Protein AF-A0ABD5ZPJ4-F1 (afdb_monomer_lite)

Sequence (181 aa):
MRQVSGCDFCGDTPSGTFDVLPPEHDPEGKGKRMVLCDHCRDALASVLDPLLDATSEDVEPSVADVMDDAEPGSSAESDATASAEEAEEAEKADGEDGPADERAAEARMASTGAGSSSRVPKGYRKTLRFLENRDMPVQRADAVEMVSGAYGLEPEAVEAAIDHAASHGRLKLLQDEIHRA

pLDDT: mean 70.5, std 21.69, range [33.81, 94.56]

Radius of gyration: 27.48 Å; chains: 1; bounding box: 73×76×50 Å

Secondary structure (DSSP, 8-state):
-----S-TTT-S---EEEESS-TTT-TTS---EEEE-HHHHHHHHHHHHHHHHHHH--S-----------PPPP-----------------------PPP-----------------SPPPTTHHHHHHHHHTS-S-EEHHHHHHHHHHHHT--HHHHHHHHHHHHHTTSEEEETTEEEE-

Foldseek 3Di:
DDDLQAFPPPRHHFPAKDFLDDCVRVVPPPTDIGTHHPVVVVVSCVVVVVVVVVVVPPPDDPPDDDDDDDDDDDDDDDDDDDDDDDDDDDDDDDDDDDDDPDDDDDDDDDDDDDDPDPDQFPCLVVLLVVVVPDDDWDFLVVSLVVSCVVPVDDSVSSNSSLVVCVVVVQWPADPRTTHGD

Organism: NCBI:txid3034023

Structure (mmCIF, N/CA/C/O backbone):
data_AF-A0ABD5ZPJ4-F1
#
_entry.id   AF-A0ABD5ZPJ4-F1
#
loop_
_atom_site.group_PDB
_atom_site.id
_atom_site.type_symbol
_atom_site.label_atom_id
_atom_site.label_alt_id
_atom_site.label_comp_id
_atom_site.label_asym_id
_atom_site.label_entity_id
_atom_site.label_seq_id
_atom_site.pdbx_PDB_ins_code
_atom_site.Cartn_x
_atom_site.Cartn_y
_atom_site.Cartn_z
_atom_site.occupancy
_atom_site.B_iso_or_equiv
_atom_site.auth_seq_id
_atom_site.auth_comp_id
_atom_site.auth_asym_id
_atom_site.auth_atom_id
_atom_site.pdbx_PDB_model_num
ATOM 1 N N . MET A 1 1 ? -5.078 -26.936 9.115 1.00 47.19 1 MET A N 1
ATOM 2 C CA . MET A 1 1 ? -5.364 -26.781 7.673 1.00 47.19 1 MET A CA 1
ATOM 3 C C . MET A 1 1 ? -6.044 -25.431 7.500 1.00 47.19 1 MET A C 1
ATOM 5 O O . MET A 1 1 ? -7.154 -25.277 7.991 1.00 47.19 1 MET A O 1
ATOM 9 N N . ARG A 1 2 ? -5.352 -24.419 6.959 1.00 52.22 2 ARG A N 1
ATOM 10 C CA . ARG A 1 2 ? -5.972 -23.109 6.692 1.00 52.22 2 ARG A CA 1
ATOM 11 C C . ARG A 1 2 ? -6.873 -23.268 5.468 1.00 52.22 2 ARG A C 1
ATOM 13 O O . ARG A 1 2 ? -6.404 -23.733 4.437 1.00 52.22 2 ARG A O 1
ATOM 20 N N . GLN A 1 3 ? -8.157 -22.962 5.615 1.00 52.81 3 GLN A N 1
ATOM 21 C CA . GLN A 1 3 ? -9.095 -22.923 4.497 1.00 52.81 3 GLN A CA 1
ATOM 22 C C . GLN A 1 3 ? -8.737 -21.688 3.670 1.00 52.81 3 GLN A C 1
ATOM 24 O O . GLN A 1 3 ? -8.913 -20.564 4.129 1.00 52.81 3 GLN A O 1
ATOM 29 N N . VAL A 1 4 ? -8.123 -21.907 2.510 1.00 61.12 4 VAL A N 1
ATOM 30 C CA . VAL A 1 4 ? -7.729 -20.843 1.582 1.00 61.12 4 VAL A CA 1
ATOM 31 C C . VAL A 1 4 ? -8.998 -20.352 0.895 1.00 61.12 4 VAL A C 1
ATOM 33 O O . VAL A 1 4 ? -9.566 -21.055 0.064 1.00 61.12 4 VAL A O 1
ATOM 36 N N . SER A 1 5 ? -9.503 -19.197 1.324 1.00 69.88 5 SER A N 1
ATOM 37 C CA . SER A 1 5 ? -10.780 -18.642 0.861 1.00 69.88 5 SER A CA 1
ATOM 38 C C . SER A 1 5 ? -10.641 -17.658 -0.307 1.00 69.88 5 SER A C 1
ATOM 40 O O . SER A 1 5 ? -11.653 -17.157 -0.781 1.00 69.88 5 SER A O 1
ATOM 42 N N . GLY A 1 6 ? -9.420 -17.377 -0.773 1.00 85.31 6 GLY A N 1
ATOM 43 C CA . GLY A 1 6 ? -9.152 -16.411 -1.840 1.00 85.31 6 GLY A CA 1
ATOM 44 C C . GLY A 1 6 ? -7.677 -16.369 -2.241 1.00 85.31 6 GLY A C 1
ATOM 45 O O . GLY A 1 6 ? -6.846 -17.038 -1.627 1.00 85.31 6 GLY A O 1
ATOM 46 N N . CYS A 1 7 ? -7.368 -15.587 -3.273 1.00 91.06 7 CYS A N 1
ATOM 47 C CA . CYS A 1 7 ? -6.006 -15.272 -3.701 1.00 91.06 7 CYS A CA 1
ATOM 48 C C . CYS A 1 7 ? -5.192 -14.666 -2.540 1.00 91.06 7 CYS A C 1
ATOM 50 O O . CYS A 1 7 ? -5.644 -13.715 -1.904 1.00 91.06 7 CYS A O 1
ATOM 52 N N . ASP A 1 8 ? -3.978 -15.163 -2.296 1.00 87.44 8 ASP A N 1
ATOM 53 C CA . ASP A 1 8 ? -3.090 -14.714 -1.211 1.00 87.44 8 ASP A CA 1
ATOM 54 C C . ASP A 1 8 ? -2.659 -13.237 -1.340 1.00 87.44 8 ASP A C 1
ATOM 56 O O . ASP A 1 8 ? -2.267 -12.619 -0.351 1.00 87.44 8 ASP A O 1
ATOM 60 N N . PHE A 1 9 ? -2.730 -12.654 -2.543 1.00 86.62 9 PHE A N 1
ATOM 61 C CA . PHE A 1 9 ? -2.321 -11.267 -2.803 1.00 86.62 9 PHE A CA 1
ATOM 62 C C . PHE A 1 9 ? -3.479 -10.269 -2.754 1.00 86.62 9 PHE A C 1
ATOM 64 O O . PHE A 1 9 ? -3.394 -9.255 -2.060 1.00 86.62 9 PHE A O 1
ATOM 71 N N . CYS A 1 10 ? -4.540 -10.526 -3.519 1.00 90.25 10 CYS A N 1
ATOM 72 C CA . CYS A 1 10 ? -5.649 -9.585 -3.688 1.00 90.25 10 CYS A CA 1
ATOM 73 C C . CYS A 1 10 ? -6.957 -10.036 -3.026 1.00 90.25 10 CYS A C 1
ATOM 75 O O . CYS A 1 10 ? -7.868 -9.228 -2.889 1.00 90.25 10 CYS A O 1
ATOM 77 N N . GLY A 1 11 ? -7.064 -11.299 -2.602 1.00 85.94 11 GLY A N 1
ATOM 78 C CA . GLY A 1 11 ? -8.291 -11.861 -2.034 1.00 85.94 11 GLY A CA 1
ATOM 79 C C . GLY A 1 11 ? -9.362 -12.258 -3.056 1.00 85.94 11 GLY A C 1
ATOM 80 O O . GLY A 1 11 ? -10.390 -12.793 -2.648 1.00 85.94 11 GLY A O 1
ATOM 81 N N . ASP A 1 12 ? -9.133 -12.050 -4.358 1.00 87.44 12 ASP A N 1
ATOM 82 C CA . ASP A 1 12 ? -10.070 -12.441 -5.421 1.00 87.44 12 ASP A CA 1
ATOM 83 C C . ASP A 1 12 ? -10.183 -13.964 -5.593 1.00 87.44 12 ASP A C 1
ATOM 85 O O . ASP A 1 12 ? -9.468 -14.751 -4.965 1.00 87.44 12 ASP A O 1
ATOM 89 N N . THR A 1 13 ? -11.083 -14.387 -6.486 1.00 87.94 13 THR A N 1
ATOM 90 C CA . THR A 1 13 ? -11.262 -15.802 -6.833 1.00 87.94 13 THR A CA 1
ATOM 91 C C . THR A 1 13 ? -9.947 -16.382 -7.366 1.00 87.94 13 THR A C 1
ATOM 93 O O . THR A 1 13 ? -9.414 -15.868 -8.352 1.00 87.94 13 THR A O 1
ATOM 96 N N . PRO A 1 14 ? -9.401 -17.434 -6.737 1.00 88.50 14 PRO A N 1
ATOM 97 C CA . PRO A 1 14 ? -8.134 -18.004 -7.161 1.00 88.50 14 PRO A CA 1
ATOM 98 C C . PRO A 1 14 ? -8.309 -18.878 -8.403 1.00 88.50 14 PRO A C 1
ATOM 100 O O . PRO A 1 14 ? -9.309 -19.587 -8.532 1.00 88.50 14 PRO A O 1
ATOM 103 N N . SER A 1 15 ? -7.315 -18.863 -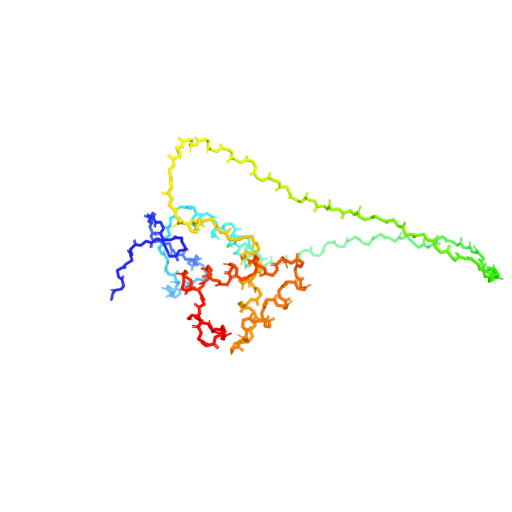9.291 1.00 86.81 15 SER A N 1
ATOM 104 C CA . SER A 1 15 ? -7.257 -19.768 -10.443 1.00 86.81 15 SER A CA 1
ATOM 105 C C . SER A 1 15 ? -6.522 -21.069 -10.109 1.00 86.81 15 SER A C 1
ATOM 107 O O . SER A 1 15 ? -6.828 -22.111 -10.687 1.00 86.81 15 SER A O 1
ATOM 109 N N . GLY A 1 16 ? -5.619 -21.060 -9.121 1.00 84.94 16 GLY A N 1
ATOM 110 C CA . GLY A 1 16 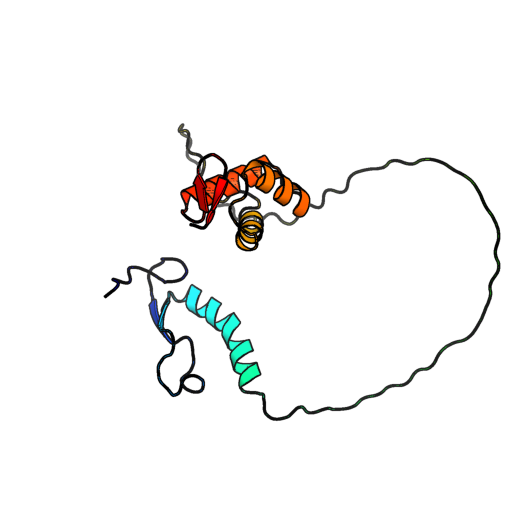? -4.962 -22.278 -8.651 1.00 84.94 16 GLY A CA 1
ATOM 111 C C . GLY A 1 16 ? -3.834 -22.049 -7.649 1.00 84.94 16 GLY A C 1
ATOM 112 O O . GLY A 1 16 ? -3.610 -20.942 -7.158 1.00 84.94 16 GLY A O 1
ATOM 113 N N . THR A 1 17 ? -3.131 -23.135 -7.331 1.00 87.62 17 THR A N 1
ATOM 114 C CA . THR A 1 17 ? -1.883 -23.119 -6.558 1.00 87.62 17 THR A CA 1
ATOM 115 C C . THR A 1 17 ? -0.683 -23.003 -7.487 1.00 87.62 17 THR A C 1
ATOM 117 O O . THR A 1 17 ? -0.592 -23.754 -8.456 1.00 87.62 17 THR A O 1
ATOM 120 N N . PHE A 1 18 ? 0.254 -22.130 -7.138 1.00 84.44 18 PHE A N 1
ATOM 121 C CA . PHE A 1 18 ? 1.474 -21.866 -7.889 1.00 84.44 18 PHE A CA 1
ATOM 122 C C . PHE A 1 18 ? 2.707 -22.081 -7.008 1.00 84.44 18 PHE A C 1
ATOM 124 O O . PHE A 1 18 ? 2.741 -21.639 -5.854 1.00 84.44 18 PHE A O 1
ATOM 131 N N . ASP A 1 19 ? 3.709 -22.763 -7.563 1.00 85.44 19 ASP A N 1
ATOM 132 C CA . ASP A 1 19 ? 5.044 -22.887 -6.981 1.00 85.44 19 ASP A CA 1
ATOM 133 C C . ASP A 1 19 ? 5.881 -21.677 -7.415 1.00 85.44 19 ASP A C 1
ATOM 135 O O . ASP A 1 19 ? 5.989 -21.370 -8.599 1.00 85.44 19 ASP A O 1
ATOM 139 N N . VAL A 1 20 ? 6.420 -20.951 -6.437 1.00 81.12 20 VAL A N 1
ATOM 140 C CA . VAL A 1 20 ? 7.085 -19.655 -6.662 1.00 81.12 20 VAL A CA 1
ATOM 141 C C . VAL A 1 20 ? 8.526 -19.824 -7.136 1.00 81.12 20 VAL A C 1
ATOM 143 O O . VAL A 1 20 ? 9.047 -18.956 -7.828 1.00 81.12 20 VAL A O 1
ATOM 146 N N . LEU A 1 21 ? 9.168 -20.930 -6.758 1.00 77.38 21 LEU A N 1
ATOM 147 C CA . LEU A 1 21 ? 10.496 -21.289 -7.238 1.00 77.38 21 LEU A CA 1
ATOM 148 C C . LEU A 1 21 ? 10.379 -22.443 -8.241 1.00 77.38 21 LEU A C 1
ATOM 150 O O . LEU A 1 21 ? 9.745 -23.452 -7.915 1.00 77.38 21 LEU A O 1
ATOM 154 N N . PRO A 1 22 ? 11.017 -22.333 -9.419 1.00 72.00 22 PRO A N 1
ATOM 155 C CA . PRO A 1 22 ? 11.210 -23.465 -10.312 1.00 72.00 22 PRO A CA 1
ATOM 156 C C . PRO A 1 22 ? 11.991 -24.597 -9.619 1.00 72.00 22 PRO A C 1
ATOM 158 O O . PRO A 1 22 ? 12.821 -24.327 -8.746 1.00 72.00 22 PRO A O 1
ATOM 161 N N . PRO A 1 23 ? 11.797 -25.863 -10.032 1.00 67.94 23 PRO A N 1
ATOM 162 C CA . PRO A 1 23 ? 12.475 -27.018 -9.431 1.00 67.94 23 PRO A CA 1
ATOM 163 C C . PRO A 1 23 ? 14.005 -26.964 -9.564 1.00 67.94 23 PRO A C 1
ATOM 165 O O . PRO A 1 23 ? 14.712 -27.585 -8.776 1.00 67.94 23 PRO A O 1
ATOM 168 N N . GLU A 1 24 ? 14.515 -26.205 -10.534 1.00 68.38 24 GLU A N 1
ATOM 169 C CA . GLU A 1 24 ? 15.946 -25.969 -10.755 1.00 68.38 24 GLU A CA 1
ATOM 170 C C . GLU A 1 24 ? 16.588 -25.196 -9.592 1.00 68.38 24 GLU A C 1
ATOM 172 O O . GLU A 1 24 ? 17.743 -25.440 -9.248 1.00 68.38 24 GLU A O 1
ATOM 177 N N . HIS A 1 25 ? 15.812 -24.335 -8.924 1.00 70.19 25 HIS A N 1
ATOM 178 C CA . HIS A 1 25 ? 16.258 -23.530 -7.785 1.00 70.19 25 HIS A CA 1
ATOM 179 C C . HIS A 1 25 ? 15.782 -24.079 -6.426 1.00 70.19 25 HIS A C 1
ATOM 181 O O . HIS A 1 25 ? 16.222 -23.593 -5.386 1.00 70.19 25 HIS A O 1
ATOM 187 N N . ASP A 1 26 ? 14.914 -25.099 -6.411 1.00 70.94 26 ASP A N 1
ATOM 188 C CA . ASP A 1 26 ? 14.423 -25.764 -5.195 1.00 70.94 26 ASP A CA 1
ATOM 189 C C . ASP A 1 26 ? 14.445 -27.304 -5.337 1.00 70.94 26 ASP A C 1
ATOM 191 O O . ASP A 1 26 ? 13.401 -27.954 -5.444 1.00 70.94 26 ASP A O 1
ATOM 195 N N . PRO A 1 27 ? 15.635 -27.936 -5.304 1.00 64.75 27 PRO A N 1
ATOM 196 C CA . PRO A 1 27 ? 15.762 -29.388 -5.458 1.00 64.75 27 PRO A CA 1
ATOM 197 C C . PRO A 1 27 ? 15.181 -30.175 -4.270 1.00 64.75 27 PRO A C 1
ATOM 199 O O . PRO A 1 27 ? 14.907 -31.369 -4.385 1.00 64.75 27 PRO A O 1
ATOM 202 N N . GLU A 1 28 ? 14.992 -29.526 -3.116 1.00 71.25 28 GLU A N 1
ATOM 203 C CA . GLU A 1 28 ? 14.433 -30.139 -1.906 1.00 71.25 28 GLU A CA 1
ATOM 204 C C . GLU A 1 28 ? 12.892 -30.102 -1.846 1.00 71.25 28 GLU A C 1
ATOM 206 O O . GLU A 1 28 ? 12.311 -30.673 -0.918 1.00 71.25 28 GLU A O 1
ATOM 211 N N . GLY A 1 29 ? 12.213 -29.444 -2.797 1.00 64.81 29 GLY A N 1
ATOM 212 C CA . GLY A 1 29 ? 10.748 -29.359 -2.842 1.00 64.81 29 GLY A CA 1
ATOM 213 C C . GLY A 1 29 ? 10.120 -28.604 -1.660 1.00 64.81 29 GLY A C 1
ATOM 214 O O . GLY A 1 29 ? 8.959 -28.852 -1.317 1.00 64.81 29 GLY A O 1
ATOM 215 N N . LYS A 1 30 ? 10.886 -27.724 -1.001 1.00 68.00 30 LYS A N 1
ATOM 216 C CA . LYS A 1 30 ? 10.440 -26.871 0.115 1.00 68.00 30 LYS A CA 1
ATOM 217 C C . LYS A 1 30 ? 9.884 -25.528 -0.365 1.00 68.00 30 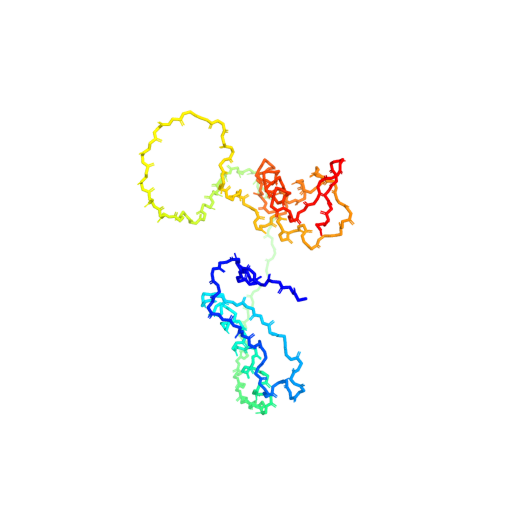LYS A C 1
ATOM 219 O O . LYS A 1 30 ? 9.502 -24.703 0.469 1.00 68.00 30 LYS A O 1
ATOM 224 N N . GLY A 1 31 ? 9.821 -25.321 -1.680 1.00 68.75 31 GLY A N 1
ATOM 225 C CA . GLY A 1 31 ? 9.297 -24.135 -2.333 1.00 68.75 31 GLY A CA 1
ATOM 226 C C . GLY A 1 31 ? 7.962 -23.685 -1.746 1.00 68.75 31 GLY A C 1
ATOM 227 O O . GLY A 1 31 ? 7.063 -24.477 -1.439 1.00 68.75 31 GLY A O 1
ATOM 228 N N . LYS A 1 32 ? 7.833 -22.371 -1.551 1.00 79.75 32 LYS A N 1
ATOM 229 C CA . LYS A 1 32 ? 6.615 -21.782 -1.000 1.00 79.75 32 LYS A CA 1
ATOM 230 C C . LYS A 1 32 ? 5.506 -21.845 -2.053 1.00 79.75 32 LYS A C 1
ATOM 232 O O . LYS A 1 32 ? 5.573 -21.144 -3.058 1.00 79.75 32 LYS A O 1
ATOM 237 N N . ARG A 1 33 ? 4.470 -22.644 -1.788 1.00 85.62 33 ARG A N 1
ATOM 238 C CA . ARG A 1 33 ? 3.222 -22.662 -2.570 1.00 85.62 33 ARG A CA 1
ATOM 239 C C . ARG A 1 33 ? 2.320 -21.508 -2.172 1.00 85.62 33 ARG A C 1
ATOM 241 O O . ARG A 1 33 ? 2.094 -21.294 -0.980 1.00 85.62 33 ARG A O 1
ATOM 248 N N . MET A 1 34 ? 1.781 -20.810 -3.164 1.00 86.69 34 MET A N 1
ATOM 249 C CA . MET A 1 34 ? 0.803 -19.736 -2.972 1.00 86.69 34 MET A CA 1
ATOM 250 C C . MET A 1 34 ? -0.453 -19.999 -3.804 1.00 86.69 34 MET A C 1
ATOM 252 O O . MET A 1 34 ? -0.378 -20.626 -4.859 1.00 86.69 34 MET A O 1
ATOM 256 N N . VAL A 1 35 ? -1.611 -19.537 -3.337 1.00 91.31 35 VAL A N 1
ATOM 257 C CA . VAL A 1 35 ? -2.872 -19.589 -4.087 1.00 91.31 35 VAL A CA 1
ATOM 258 C C . VAL A 1 35 ? -3.084 -18.233 -4.749 1.00 91.31 35 VAL A C 1
ATOM 260 O O . VAL A 1 35 ? -3.252 -17.234 -4.055 1.00 91.31 35 VAL A O 1
ATOM 263 N N . LEU A 1 36 ? -3.069 -18.170 -6.082 1.00 91.19 36 LEU A N 1
ATOM 264 C CA . LEU A 1 36 ? -3.140 -16.906 -6.827 1.00 91.19 36 LEU A CA 1
ATOM 265 C C . LEU A 1 36 ? -4.267 -16.925 -7.867 1.00 91.19 36 LEU A C 1
ATOM 267 O O . LEU A 1 36 ? -4.713 -17.985 -8.308 1.00 91.19 36 LEU A O 1
ATOM 271 N N . CYS A 1 37 ? -4.738 -15.738 -8.243 1.00 93.19 37 CYS A N 1
ATOM 272 C CA . CYS A 1 37 ? -5.494 -15.516 -9.476 1.00 93.19 37 CYS A CA 1
ATOM 273 C C . CYS A 1 37 ? -4.533 -15.211 -10.638 1.00 93.19 37 CYS A C 1
ATOM 275 O O . CYS A 1 37 ? -3.368 -14.877 -10.406 1.00 93.19 37 CYS A O 1
ATOM 277 N N . ASP A 1 38 ? -5.025 -15.272 -11.877 1.00 92.31 38 ASP A N 1
ATOM 278 C CA . ASP A 1 38 ? -4.188 -15.106 -13.076 1.00 92.31 38 ASP A CA 1
ATOM 279 C C . ASP A 1 38 ? -3.482 -13.746 -13.114 1.00 92.31 38 ASP A C 1
ATOM 281 O O . ASP A 1 38 ? -2.276 -13.679 -13.314 1.00 92.31 38 ASP A O 1
ATOM 285 N N . HIS A 1 39 ? -4.185 -12.668 -12.760 1.00 92.62 39 HIS A N 1
ATOM 286 C CA . HIS A 1 39 ? -3.592 -11.331 -12.717 1.00 92.62 39 HIS A CA 1
ATOM 287 C C . HIS A 1 39 ? -2.426 -11.222 -11.716 1.00 92.62 39 HIS A C 1
ATOM 289 O O . HIS A 1 39 ? -1.382 -10.644 -12.017 1.00 92.62 39 HIS A O 1
ATOM 295 N N . CYS A 1 40 ? -2.583 -11.770 -10.506 1.00 93.12 40 CYS A N 1
ATOM 296 C CA . CYS A 1 40 ? -1.512 -11.754 -9.506 1.00 93.12 40 CYS A CA 1
ATOM 297 C C . CYS A 1 40 ? -0.354 -12.675 -9.888 1.00 93.12 40 CYS A C 1
ATOM 299 O O . CYS A 1 40 ? 0.788 -12.380 -9.539 1.00 93.12 40 CYS A O 1
ATOM 301 N N . ARG A 1 41 ? -0.636 -13.763 -10.608 1.00 90.50 41 ARG A N 1
ATOM 302 C CA . ARG A 1 41 ? 0.389 -14.641 -11.166 1.0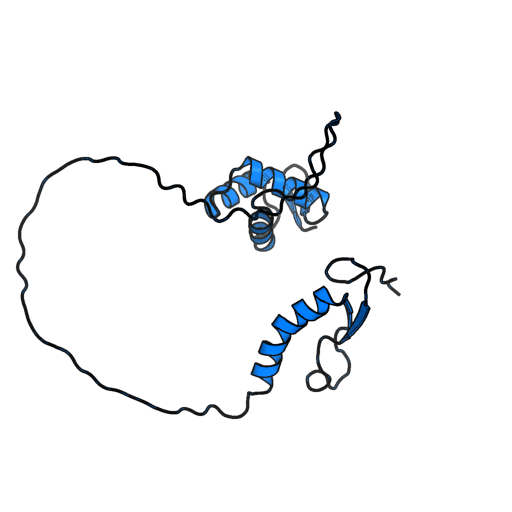0 90.50 41 ARG A CA 1
ATOM 303 C C . ARG A 1 41 ? 1.216 -13.912 -12.225 1.00 90.50 41 ARG A C 1
ATOM 305 O O . ARG A 1 41 ? 2.436 -13.951 -12.129 1.00 90.50 41 ARG A O 1
ATOM 312 N N . ASP A 1 42 ? 0.583 -13.228 -13.174 1.00 92.88 42 ASP A N 1
ATOM 313 C CA . ASP A 1 42 ? 1.285 -12.500 -14.240 1.00 92.88 42 ASP A CA 1
ATOM 314 C C . ASP A 1 42 ? 2.137 -11.357 -13.674 1.00 92.88 42 ASP A C 1
ATOM 316 O O . ASP A 1 42 ? 3.298 -11.183 -14.045 1.00 92.88 42 ASP A O 1
ATOM 320 N N . ALA A 1 43 ? 1.593 -10.618 -12.701 1.00 92.44 43 ALA A N 1
ATOM 321 C CA . ALA A 1 43 ? 2.341 -9.586 -11.992 1.00 92.44 43 ALA A CA 1
ATOM 322 C C . ALA A 1 43 ? 3.567 -10.164 -11.266 1.00 92.44 43 ALA A C 1
ATOM 324 O O . ALA A 1 43 ? 4.656 -9.598 -11.349 1.00 92.44 43 ALA A O 1
ATOM 325 N N . LEU A 1 44 ? 3.408 -11.297 -10.576 1.00 90.94 44 LEU A N 1
ATOM 326 C CA . LEU A 1 44 ? 4.519 -11.967 -9.908 1.00 90.94 44 LEU A CA 1
ATOM 327 C C . LEU A 1 44 ? 5.566 -12.472 -10.916 1.00 90.94 44 LEU A C 1
ATOM 329 O O . LEU A 1 44 ? 6.754 -12.257 -10.691 1.00 90.94 44 LEU A O 1
ATOM 333 N N . ALA A 1 45 ? 5.141 -13.076 -12.030 1.00 89.19 45 ALA A N 1
ATOM 334 C CA . ALA A 1 45 ? 6.027 -13.556 -13.090 1.00 89.19 45 ALA A CA 1
ATOM 335 C C . ALA A 1 45 ? 6.877 -12.416 -13.668 1.00 89.19 45 ALA A C 1
ATOM 337 O O . ALA A 1 45 ? 8.095 -12.518 -13.670 1.00 89.19 45 ALA A O 1
ATOM 338 N N . SER A 1 46 ? 6.271 -11.262 -13.975 1.00 92.94 46 SER A N 1
ATOM 339 C CA . SER A 1 46 ? 7.002 -10.098 -14.507 1.00 92.94 46 SER A CA 1
ATOM 340 C C . SER A 1 46 ? 8.157 -9.595 -13.629 1.00 92.94 46 SER A C 1
ATOM 342 O O . SER A 1 46 ? 9.082 -8.962 -14.132 1.00 92.94 46 SER A O 1
ATOM 344 N N . VAL A 1 47 ? 8.106 -9.860 -12.319 1.00 92.56 47 VAL A N 1
ATOM 345 C CA . VAL A 1 47 ? 9.169 -9.495 -11.372 1.00 92.56 47 VAL A CA 1
ATOM 346 C C . VAL A 1 47 ? 10.149 -10.648 -11.169 1.00 92.56 47 VAL A C 1
ATOM 348 O O . VAL A 1 47 ? 11.338 -10.402 -10.993 1.00 92.56 47 VAL A O 1
ATOM 351 N N . LEU A 1 48 ? 9.669 -11.894 -11.167 1.00 87.69 48 LEU A N 1
ATOM 352 C CA . LEU A 1 48 ? 10.506 -13.069 -10.933 1.00 87.69 48 LEU A CA 1
ATOM 353 C C . LEU A 1 48 ? 11.306 -13.486 -12.166 1.00 87.69 48 LEU A C 1
ATOM 355 O O . LEU A 1 48 ? 12.474 -13.814 -12.004 1.00 87.69 48 LEU A O 1
ATOM 359 N N . ASP A 1 49 ? 10.728 -13.427 -13.366 1.00 87.75 49 ASP A N 1
ATOM 360 C CA . ASP A 1 49 ? 11.393 -13.793 -14.621 1.00 87.75 49 ASP A CA 1
ATOM 361 C C . ASP A 1 49 ? 12.771 -13.120 -14.777 1.00 87.75 49 ASP A C 1
ATOM 363 O O . ASP A 1 49 ? 13.750 -13.849 -14.910 1.00 87.75 49 ASP A O 1
ATOM 367 N N . PRO A 1 50 ? 12.931 -11.782 -14.650 1.00 88.19 50 PRO A N 1
ATOM 368 C CA . PRO A 1 50 ? 14.249 -11.155 -14.795 1.00 88.19 50 PRO A CA 1
ATOM 369 C C . PRO A 1 50 ? 15.241 -11.536 -13.685 1.00 88.19 50 PRO A C 1
ATOM 371 O O . PRO A 1 50 ? 16.449 -11.490 -13.897 1.00 88.19 50 PRO A O 1
ATOM 374 N N . LEU A 1 51 ? 14.757 -11.890 -12.491 1.00 85.06 51 LEU A N 1
ATOM 375 C CA . LEU A 1 51 ? 15.617 -12.301 -11.378 1.00 85.06 51 LEU A CA 1
ATOM 376 C C . LEU A 1 51 ? 16.077 -13.753 -11.533 1.00 85.06 51 LEU A C 1
ATOM 378 O O . LEU A 1 51 ? 17.209 -14.078 -11.186 1.00 85.06 51 LEU A O 1
ATOM 382 N N . LEU A 1 52 ? 15.206 -14.622 -12.048 1.00 82.44 52 LEU A N 1
ATOM 383 C CA . LEU A 1 52 ? 15.527 -16.018 -12.325 1.00 82.44 52 LEU A CA 1
ATOM 384 C C . LEU A 1 52 ? 16.488 -16.126 -13.514 1.00 82.44 52 LEU A C 1
ATOM 386 O O . LEU A 1 52 ? 17.479 -16.848 -13.414 1.00 82.44 52 LEU A O 1
ATOM 390 N N . ASP A 1 53 ? 16.267 -15.341 -14.569 1.00 81.50 53 ASP A N 1
ATOM 391 C CA . ASP A 1 53 ? 17.148 -15.271 -15.742 1.00 81.50 53 ASP A CA 1
ATOM 392 C C . ASP A 1 53 ? 18.563 -14.820 -15.338 1.00 81.50 53 ASP A C 1
ATOM 394 O O . ASP A 1 53 ? 19.533 -15.551 -15.532 1.00 81.50 53 ASP A O 1
ATOM 398 N N . ALA A 1 54 ? 18.669 -13.718 -14.584 1.00 77.75 54 ALA A N 1
ATOM 399 C CA . ALA A 1 54 ? 19.952 -13.194 -14.112 1.00 77.75 54 ALA A CA 1
ATOM 400 C C . ALA A 1 54 ? 20.736 -14.162 -13.202 1.00 77.75 54 ALA A C 1
ATOM 402 O O . ALA A 1 54 ? 21.960 -14.089 -13.135 1.00 77.75 54 ALA A O 1
ATOM 403 N N . THR A 1 55 ? 20.055 -15.060 -12.478 1.00 71.06 55 THR A N 1
ATOM 404 C CA . THR A 1 55 ? 20.726 -16.093 -11.659 1.00 71.06 55 THR A CA 1
ATOM 405 C C . THR A 1 55 ? 21.072 -17.357 -12.442 1.00 71.06 55 THR A C 1
ATOM 407 O O . THR A 1 55 ? 21.933 -18.121 -12.009 1.00 71.06 55 THR A O 1
ATOM 410 N N . SER A 1 56 ? 20.423 -17.574 -13.586 1.00 62.72 56 SER A N 1
ATOM 411 C CA . SER A 1 56 ? 20.710 -18.679 -14.504 1.00 62.72 56 SER A CA 1
ATOM 412 C C . SER A 1 56 ? 21.901 -18.362 -15.416 1.00 62.72 56 SER A C 1
ATOM 414 O O . SER A 1 56 ? 22.629 -19.269 -15.814 1.00 62.72 56 SER A O 1
ATOM 416 N N . GLU A 1 57 ? 22.129 -17.077 -15.701 1.00 60.62 57 GLU A N 1
ATOM 417 C CA . GLU A 1 57 ? 23.211 -16.562 -16.551 1.00 60.62 57 GLU A CA 1
ATOM 418 C C . GLU A 1 57 ? 24.537 -16.285 -15.809 1.00 60.62 57 GLU A C 1
ATOM 420 O O . GLU A 1 57 ? 25.455 -15.715 -16.398 1.00 60.62 57 GLU A O 1
ATOM 425 N N . ASP A 1 58 ? 24.710 -16.725 -14.552 1.00 51.06 58 ASP A N 1
ATOM 426 C CA . ASP A 1 58 ? 26.013 -16.714 -13.851 1.00 51.06 58 ASP A CA 1
ATOM 427 C C . ASP A 1 58 ? 26.964 -17.795 -14.422 1.00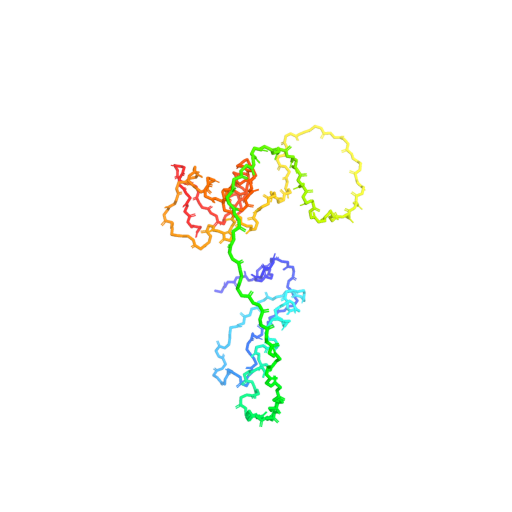 51.06 58 ASP A C 1
ATOM 429 O O . ASP A 1 58 ? 27.503 -18.647 -13.719 1.00 51.06 58 ASP A O 1
ATOM 433 N N . VAL A 1 59 ? 27.140 -17.794 -15.746 1.00 55.09 59 VAL A N 1
ATOM 434 C CA . VAL A 1 59 ? 28.192 -18.481 -16.494 1.00 55.09 59 VAL A CA 1
ATOM 435 C C . VAL A 1 59 ? 28.647 -17.543 -17.627 1.00 55.09 59 VAL A C 1
ATOM 437 O O . VAL A 1 59 ? 28.083 -17.530 -18.716 1.00 55.09 59 VAL A O 1
ATOM 440 N N . GLU A 1 60 ? 29.732 -16.816 -17.324 1.00 43.47 60 GLU A N 1
ATOM 441 C CA . GLU A 1 60 ? 30.685 -16.095 -18.200 1.00 43.47 60 GLU A CA 1
ATOM 442 C C . GLU A 1 60 ? 30.441 -14.586 -18.472 1.00 43.47 60 GLU A C 1
ATOM 444 O O . GLU A 1 60 ? 29.668 -14.211 -19.354 1.00 43.47 60 GLU A O 1
ATOM 449 N N . PRO A 1 61 ? 31.203 -13.674 -17.820 1.00 43.31 61 PRO A N 1
ATOM 450 C CA . PRO A 1 61 ? 31.251 -12.271 -18.217 1.00 43.31 61 PRO A CA 1
ATOM 451 C C . PRO A 1 61 ? 32.125 -12.105 -19.470 1.00 43.31 61 PRO A C 1
ATOM 453 O O . PRO A 1 61 ? 33.355 -12.153 -19.406 1.00 43.31 61 PRO A O 1
ATOM 456 N N . SER A 1 62 ? 31.505 -11.845 -20.622 1.00 41.53 62 SER A N 1
ATOM 457 C CA . SER A 1 62 ? 32.226 -11.388 -21.815 1.00 41.53 62 SER A CA 1
ATOM 458 C C . SER A 1 62 ? 32.571 -9.901 -21.681 1.00 41.53 62 SER A C 1
ATOM 460 O O . SER A 1 62 ? 31.834 -9.027 -22.136 1.00 41.53 62 SER A O 1
ATOM 462 N N . VAL A 1 63 ? 33.721 -9.612 -21.068 1.00 53.78 63 VAL A N 1
ATOM 463 C CA . VAL A 1 63 ? 34.384 -8.304 -21.141 1.00 53.78 63 VAL A CA 1
ATOM 464 C C . VAL A 1 63 ? 34.865 -8.051 -22.575 1.00 53.78 63 VAL A C 1
ATOM 466 O O . VAL A 1 63 ? 35.914 -8.533 -22.991 1.00 53.78 63 VAL A O 1
ATOM 469 N N . ALA A 1 64 ? 34.084 -7.303 -23.353 1.00 44.66 64 ALA A N 1
ATOM 470 C CA . ALA A 1 64 ? 34.535 -6.736 -24.619 1.00 44.66 64 ALA A CA 1
ATOM 471 C C . ALA A 1 64 ? 34.843 -5.248 -24.419 1.00 44.66 64 ALA A C 1
ATOM 473 O O . ALA A 1 64 ? 33.969 -4.385 -24.429 1.00 44.66 64 ALA A O 1
ATOM 474 N N . ASP A 1 65 ? 36.128 -5.028 -24.183 1.00 47.59 65 ASP A N 1
ATOM 475 C CA . ASP A 1 65 ? 36.897 -3.795 -24.260 1.00 47.59 65 ASP A CA 1
ATOM 476 C C . ASP A 1 65 ? 36.545 -2.962 -25.508 1.00 47.59 65 ASP A C 1
ATOM 478 O O . ASP A 1 65 ? 36.675 -3.457 -26.628 1.00 47.59 65 ASP A O 1
ATOM 482 N N . VAL A 1 66 ? 36.140 -1.699 -25.326 1.00 50.94 66 VAL A N 1
ATOM 483 C CA . VAL A 1 66 ? 36.421 -0.638 -26.306 1.00 50.94 66 VAL A CA 1
ATOM 484 C C . VAL A 1 66 ? 36.709 0.656 -25.547 1.00 50.94 66 VAL A C 1
ATOM 486 O O . VAL A 1 66 ? 35.819 1.432 -25.200 1.00 50.94 66 VAL A O 1
ATOM 489 N N . MET A 1 67 ? 37.991 0.842 -25.259 1.00 48.50 67 MET A N 1
ATOM 490 C CA . MET A 1 67 ? 38.615 2.143 -25.053 1.00 48.50 67 MET A CA 1
ATOM 491 C C . MET A 1 67 ? 38.449 2.974 -26.336 1.00 48.50 67 MET A C 1
ATOM 493 O O . MET A 1 67 ? 38.868 2.521 -27.399 1.00 48.50 67 MET A O 1
ATOM 497 N N . ASP A 1 68 ? 37.887 4.180 -26.246 1.00 40.44 68 ASP A N 1
ATOM 498 C CA . ASP A 1 68 ? 38.187 5.235 -27.218 1.00 40.44 68 ASP A CA 1
ATOM 499 C C . ASP A 1 68 ? 38.566 6.517 -26.479 1.00 40.44 68 ASP A C 1
ATOM 501 O O . ASP A 1 68 ? 37.863 7.022 -25.601 1.00 40.44 68 ASP A O 1
ATOM 505 N N . ASP A 1 69 ? 39.773 6.925 -26.825 1.00 43.53 69 ASP A N 1
ATOM 506 C CA . ASP A 1 69 ? 40.636 7.957 -26.297 1.00 43.53 69 ASP A CA 1
ATOM 507 C C . ASP A 1 69 ? 40.345 9.263 -27.045 1.00 43.53 69 ASP A C 1
ATOM 509 O O . ASP A 1 69 ? 40.407 9.306 -28.273 1.00 43.53 69 ASP A O 1
ATOM 513 N N . ALA A 1 70 ? 40.029 10.338 -26.321 1.00 41.50 70 ALA A N 1
ATOM 514 C CA . ALA A 1 70 ? 40.048 11.688 -26.877 1.00 41.50 70 ALA A CA 1
ATOM 515 C C . ALA A 1 70 ? 40.346 12.720 -25.777 1.00 41.50 70 ALA A C 1
ATOM 517 O O . ALA A 1 70 ? 39.459 13.270 -25.124 1.00 41.50 70 ALA A O 1
ATOM 518 N N . GLU A 1 71 ? 41.643 12.938 -25.585 1.00 48.09 71 GLU A N 1
ATOM 519 C CA . GLU A 1 71 ? 42.296 13.986 -24.792 1.00 48.09 71 GLU A CA 1
ATOM 520 C C . GLU A 1 71 ? 42.005 15.435 -25.298 1.00 48.09 71 GLU A C 1
ATOM 522 O O . GLU A 1 71 ? 41.418 15.632 -26.367 1.00 48.09 71 GLU A O 1
ATOM 527 N N . PRO A 1 72 ? 42.381 16.476 -24.519 1.00 52.09 72 PRO A N 1
ATOM 528 C CA . PRO A 1 72 ? 41.602 17.703 -24.335 1.00 52.09 72 PRO A CA 1
ATOM 529 C C . PRO A 1 72 ? 42.042 18.917 -25.175 1.00 52.09 72 PRO A C 1
ATOM 531 O O . PRO A 1 72 ? 43.215 19.126 -25.486 1.00 52.09 72 PRO A O 1
ATOM 534 N N . GLY A 1 73 ? 41.072 19.788 -25.476 1.00 36.16 73 GLY A N 1
ATOM 535 C CA . GLY A 1 73 ? 41.266 21.078 -26.142 1.00 36.16 73 GLY A CA 1
ATOM 536 C C . GLY A 1 73 ? 41.548 22.229 -25.168 1.00 36.16 73 GLY A C 1
ATOM 537 O O . GLY A 1 73 ? 40.760 22.524 -24.276 1.00 36.16 73 GLY A O 1
ATOM 538 N N . SER A 1 74 ? 42.691 22.867 -25.396 1.00 36.88 74 SER A N 1
ATOM 539 C CA . SER A 1 74 ? 43.351 23.949 -24.661 1.00 36.88 74 SER A CA 1
ATOM 540 C C . SER A 1 74 ? 42.644 25.322 -24.648 1.00 36.88 74 SER A C 1
ATOM 542 O O . SER A 1 74 ? 42.031 25.717 -25.635 1.00 36.88 74 SER A O 1
ATOM 544 N N . SER A 1 75 ? 42.963 26.087 -23.588 1.00 35.25 75 SER A N 1
ATOM 545 C CA . SER A 1 75 ? 43.232 27.546 -23.529 1.00 35.25 75 SER A CA 1
ATOM 546 C C . SER A 1 75 ? 42.178 28.544 -23.010 1.00 35.25 75 SER A C 1
ATOM 548 O O . SER A 1 75 ? 41.255 28.904 -23.726 1.00 35.25 75 SER A O 1
ATOM 550 N N . ALA A 1 76 ? 42.550 29.125 -21.849 1.00 36.50 76 ALA A N 1
ATOM 551 C CA . ALA A 1 76 ? 42.613 30.564 -21.502 1.00 36.50 76 ALA A CA 1
ATOM 552 C C . ALA A 1 76 ? 41.266 31.289 -21.242 1.00 36.50 76 ALA A C 1
ATOM 554 O O . ALA A 1 76 ? 40.276 31.011 -21.896 1.00 36.50 76 ALA A O 1
ATOM 555 N N . GLU A 1 77 ? 41.079 32.213 -20.297 1.00 38.94 77 GLU A N 1
ATOM 556 C CA . GLU A 1 77 ? 41.933 33.058 -19.452 1.00 38.94 77 GLU A CA 1
ATOM 557 C C . GLU A 1 77 ? 41.199 33.303 -18.117 1.00 38.94 77 GLU A C 1
ATOM 559 O O . GLU A 1 77 ? 39.968 33.360 -18.075 1.00 38.94 77 GLU A O 1
ATOM 564 N N . SER A 1 78 ? 41.958 33.526 -17.046 1.00 43.56 78 SER A N 1
ATOM 565 C CA . SER A 1 78 ? 41.468 34.179 -15.831 1.00 43.56 78 SER A CA 1
ATOM 566 C C . SER A 1 78 ? 41.449 35.693 -16.039 1.00 43.56 78 SER A C 1
ATOM 568 O O . SER A 1 78 ? 42.500 36.262 -16.314 1.00 43.56 78 SER A O 1
ATOM 570 N N . ASP A 1 79 ? 40.320 36.355 -15.793 1.00 36.59 79 ASP A N 1
ATOM 571 C CA . ASP A 1 79 ? 40.331 37.749 -15.343 1.00 36.59 79 ASP A CA 1
ATOM 572 C C . ASP A 1 79 ? 39.179 38.000 -14.365 1.00 36.59 79 ASP A C 1
ATOM 574 O O . ASP A 1 79 ? 38.041 37.575 -14.565 1.00 36.59 79 ASP A O 1
ATOM 578 N N . ALA A 1 80 ? 39.533 38.625 -13.250 1.00 43.38 80 ALA A N 1
ATOM 579 C CA . ALA A 1 80 ? 38.686 38.903 -12.111 1.00 43.38 80 ALA A CA 1
ATOM 580 C C . ALA A 1 80 ? 38.438 40.408 -12.038 1.00 43.38 80 ALA A C 1
ATOM 582 O O . ALA A 1 80 ? 39.400 41.161 -12.022 1.00 43.38 80 ALA A O 1
ATOM 583 N N . THR A 1 81 ? 37.175 40.824 -11.930 1.00 37.72 81 THR A N 1
ATOM 584 C CA . THR A 1 81 ? 36.622 42.074 -11.346 1.00 37.72 81 THR A CA 1
ATOM 585 C C . THR A 1 81 ? 35.138 42.118 -11.777 1.00 37.72 81 THR A C 1
ATOM 587 O O . THR A 1 81 ? 34.802 41.582 -12.821 1.00 37.72 81 THR A O 1
ATOM 590 N N . ALA A 1 82 ? 34.136 42.635 -11.072 1.00 33.81 82 ALA A N 1
ATOM 591 C CA . ALA A 1 82 ? 34.041 43.568 -9.967 1.00 33.81 82 ALA A CA 1
ATOM 592 C C . ALA A 1 82 ? 32.735 43.304 -9.182 1.00 33.81 82 ALA A C 1
ATOM 594 O O . ALA A 1 82 ? 31.857 42.557 -9.604 1.00 33.81 82 ALA A O 1
ATOM 595 N N . SER A 1 83 ? 32.653 43.937 -8.019 1.00 37.09 83 SER A N 1
ATOM 596 C CA . SER A 1 83 ? 31.568 43.879 -7.045 1.00 37.09 83 SER A CA 1
ATOM 597 C C . SER A 1 83 ? 30.384 44.795 -7.401 1.00 37.09 83 SER A C 1
ATOM 599 O O . SER A 1 83 ? 30.609 45.858 -7.975 1.00 37.09 83 SER A O 1
ATOM 601 N N . ALA A 1 84 ? 29.211 44.417 -6.871 1.00 37.34 84 ALA A N 1
ATOM 602 C CA . ALA A 1 84 ? 28.104 45.249 -6.365 1.00 37.34 84 ALA A CA 1
ATOM 603 C C . ALA A 1 84 ? 26.834 45.469 -7.225 1.00 37.34 84 ALA A C 1
ATOM 605 O O . ALA A 1 84 ? 26.905 45.668 -8.431 1.00 37.34 84 ALA A O 1
ATOM 606 N N . GLU A 1 85 ? 25.714 45.525 -6.473 1.00 37.09 85 GLU A N 1
ATOM 607 C CA . GLU A 1 85 ? 24.344 45.999 -6.800 1.00 37.09 85 GLU A CA 1
ATOM 608 C C . GLU A 1 85 ? 23.463 44.963 -7.539 1.00 37.09 85 GLU A C 1
ATOM 610 O O . GLU A 1 85 ? 23.954 44.228 -8.381 1.00 37.09 85 GLU A O 1
ATOM 615 N N . GLU A 1 86 ? 22.169 44.739 -7.283 1.00 35.00 86 GLU A N 1
ATOM 616 C CA . GLU A 1 86 ? 21.116 45.309 -6.426 1.00 35.00 86 GLU A CA 1
ATOM 617 C C . GLU A 1 86 ? 19.955 44.270 -6.417 1.00 35.00 86 GLU A C 1
ATOM 619 O O . GLU A 1 86 ? 19.834 43.476 -7.344 1.00 35.00 86 GLU A O 1
ATOM 624 N N . ALA A 1 87 ? 19.269 44.064 -5.289 1.00 39.44 87 ALA A N 1
ATOM 625 C CA . ALA A 1 87 ? 17.830 44.316 -5.088 1.00 39.44 87 ALA A CA 1
ATOM 626 C C . ALA A 1 87 ? 16.807 43.631 -6.039 1.00 39.44 87 ALA A C 1
ATOM 628 O O . ALA A 1 87 ? 16.739 43.919 -7.223 1.00 39.44 87 ALA A O 1
ATOM 629 N N . GLU A 1 88 ? 15.954 42.813 -5.401 1.00 43.41 88 GLU A N 1
ATOM 630 C CA . GLU A 1 88 ? 14.532 42.516 -5.678 1.00 43.41 88 GLU A CA 1
ATOM 631 C C . GLU A 1 88 ? 14.090 42.024 -7.070 1.00 43.41 88 GLU A C 1
ATOM 633 O O . GLU A 1 88 ? 14.028 42.795 -8.013 1.00 43.41 88 GLU A O 1
ATOM 638 N N . GLU A 1 89 ? 13.547 40.799 -7.133 1.00 38.50 89 GLU A N 1
ATOM 639 C CA . GLU A 1 89 ? 12.241 40.584 -7.776 1.00 38.50 89 GLU A CA 1
ATOM 640 C C . GLU A 1 89 ? 11.577 39.298 -7.257 1.00 38.50 89 GLU A C 1
ATOM 642 O O . GLU A 1 89 ? 12.166 38.216 -7.231 1.00 38.50 89 GLU A O 1
ATOM 647 N N . ALA A 1 90 ? 10.340 39.440 -6.790 1.00 47.34 90 ALA A N 1
ATOM 648 C CA . ALA A 1 90 ? 9.435 38.351 -6.476 1.00 47.34 90 ALA A CA 1
ATOM 649 C C . ALA A 1 90 ? 8.659 37.988 -7.741 1.00 47.34 90 ALA A C 1
ATOM 651 O O . ALA A 1 90 ? 8.002 38.870 -8.264 1.00 47.34 90 ALA A O 1
ATOM 652 N N . GLU A 1 91 ? 8.626 36.724 -8.169 1.00 39.84 91 GLU A N 1
ATOM 653 C CA . GLU A 1 91 ? 7.554 36.222 -9.040 1.00 39.84 91 GLU A CA 1
ATOM 654 C C . GLU A 1 91 ? 7.342 34.706 -8.835 1.00 39.84 91 GLU A C 1
ATOM 656 O O . GLU A 1 91 ? 8.230 33.882 -9.019 1.00 39.84 91 GLU A O 1
ATOM 661 N N . LYS A 1 92 ? 6.112 34.402 -8.412 1.00 38.19 92 LYS A N 1
ATOM 662 C CA . LYS A 1 92 ? 5.188 33.362 -8.895 1.00 38.19 92 LYS A CA 1
ATOM 663 C C . LYS A 1 92 ? 5.614 31.897 -9.065 1.00 38.19 92 LYS A C 1
ATOM 665 O O . LYS A 1 92 ? 6.351 31.520 -9.960 1.00 38.19 92 LYS A O 1
ATOM 670 N N . ALA A 1 93 ? 4.901 31.083 -8.279 1.00 45.28 93 ALA A N 1
ATOM 671 C CA . ALA A 1 93 ? 3.971 30.039 -8.721 1.00 45.28 93 ALA A CA 1
ATOM 672 C C . ALA A 1 93 ? 4.333 29.264 -9.994 1.00 45.28 93 ALA A C 1
ATOM 674 O O . ALA A 1 93 ? 4.077 29.737 -11.097 1.00 45.28 93 ALA A O 1
ATOM 675 N N . ASP A 1 94 ? 4.723 28.006 -9.798 1.00 37.09 94 ASP A N 1
ATOM 676 C CA . ASP A 1 94 ? 4.482 26.963 -10.783 1.00 37.09 94 ASP A CA 1
ATOM 677 C C . ASP A 1 94 ? 3.914 25.729 -10.069 1.00 37.09 94 ASP A C 1
ATOM 679 O O . ASP A 1 94 ? 4.551 25.103 -9.217 1.00 37.09 94 ASP A O 1
ATOM 683 N N . GLY A 1 95 ? 2.621 25.511 -10.305 1.00 46.94 95 GLY A N 1
ATOM 684 C CA . GLY A 1 95 ? 1.890 24.335 -9.878 1.00 46.94 95 GLY A CA 1
ATOM 685 C C . GLY A 1 95 ? 1.973 23.315 -10.995 1.00 46.94 95 GLY A C 1
ATOM 686 O O . GLY A 1 95 ? 1.323 23.486 -12.023 1.00 46.94 95 GLY A O 1
ATOM 687 N N . GLU A 1 96 ? 2.741 22.256 -10.771 1.00 37.47 96 GLU A N 1
ATOM 688 C CA . GLU A 1 96 ? 2.861 21.173 -11.734 1.00 37.47 96 GLU A CA 1
ATOM 689 C C . GLU A 1 96 ? 1.930 20.025 -11.320 1.00 37.47 96 GLU A C 1
ATOM 691 O O . GLU A 1 96 ? 2.218 19.187 -10.459 1.00 37.47 96 GLU A O 1
ATOM 696 N N . ASP A 1 97 ? 0.736 20.080 -11.908 1.00 41.47 97 ASP A N 1
ATOM 697 C CA . ASP A 1 97 ? -0.341 19.099 -11.836 1.00 41.47 97 ASP A CA 1
ATOM 698 C C . ASP A 1 97 ? 0.062 17.861 -12.667 1.00 41.47 97 ASP A C 1
ATOM 700 O O . ASP A 1 97 ? 0.157 17.906 -13.894 1.00 41.47 97 ASP A O 1
ATOM 704 N N . GLY A 1 98 ? 0.358 16.747 -11.989 1.00 34.59 98 GLY A N 1
ATOM 705 C CA . GLY A 1 98 ? 0.611 15.438 -12.608 1.00 34.59 98 GLY A CA 1
ATOM 706 C C . GLY A 1 98 ? -0.693 14.664 -12.865 1.00 34.59 98 GLY A C 1
ATOM 707 O O . GLY A 1 98 ? -1.651 14.808 -12.108 1.00 34.59 98 GLY A O 1
ATOM 708 N N . PRO A 1 99 ? -0.747 13.815 -13.907 1.00 41.34 99 PRO A N 1
ATOM 709 C CA . PRO A 1 99 ? -1.900 13.687 -14.795 1.00 41.34 99 PRO A CA 1
ATOM 710 C C . PRO A 1 99 ? -3.149 13.057 -14.171 1.00 41.34 99 PRO A C 1
ATOM 712 O O . PRO A 1 99 ? -3.101 12.040 -13.474 1.00 41.34 99 PRO A O 1
ATOM 715 N N . ALA A 1 100 ? -4.283 13.657 -14.535 1.00 38.69 100 ALA A N 1
ATOM 716 C CA . ALA A 1 100 ? -5.633 13.165 -14.337 1.00 38.69 100 ALA A CA 1
ATOM 717 C C . ALA A 1 100 ? -5.855 11.821 -15.054 1.00 38.69 100 ALA A C 1
ATOM 719 O O . ALA A 1 100 ? -5.788 11.728 -16.279 1.00 38.69 100 ALA A O 1
ATOM 720 N N . ASP A 1 101 ? -6.164 10.783 -14.276 1.00 34.53 101 ASP A N 1
ATOM 721 C CA . ASP A 1 101 ? -6.710 9.523 -14.779 1.00 34.53 101 ASP A CA 1
ATOM 722 C C . ASP A 1 101 ? -8.205 9.725 -15.077 1.00 34.53 101 ASP A C 1
ATOM 724 O O . ASP A 1 101 ? -9.076 9.635 -14.206 1.00 34.53 101 ASP A O 1
ATOM 728 N N . GLU A 1 102 ? -8.501 10.082 -16.325 1.00 43.06 102 GLU A N 1
ATOM 729 C CA . GLU A 1 102 ? -9.856 10.109 -16.860 1.00 43.06 102 GLU A CA 1
ATOM 730 C C . GLU A 1 102 ? -10.321 8.683 -17.186 1.00 43.06 102 GLU A C 1
ATOM 732 O O . GLU A 1 102 ? -10.146 8.170 -18.293 1.00 43.06 102 GLU A O 1
ATOM 737 N N . ARG A 1 103 ? -11.024 8.055 -16.242 1.00 37.22 103 ARG A N 1
ATOM 738 C CA . ARG A 1 103 ? -12.078 7.089 -16.580 1.00 37.22 103 ARG A CA 1
ATOM 739 C C . ARG A 1 103 ? -13.390 7.487 -15.926 1.00 37.22 103 ARG A C 1
ATOM 741 O O . ARG A 1 103 ? -13.720 7.104 -14.805 1.00 37.22 103 ARG A O 1
ATOM 748 N N . ALA A 1 104 ? -14.154 8.258 -16.691 1.00 41.62 104 ALA A N 1
ATOM 749 C CA . ALA A 1 104 ? -15.568 8.487 -16.475 1.00 41.62 104 ALA A CA 1
ATOM 750 C C . ALA A 1 104 ? -16.341 7.163 -16.598 1.00 41.62 104 ALA A C 1
ATOM 752 O O . ALA A 1 104 ? -16.423 6.568 -17.671 1.00 41.62 104 ALA A O 1
ATOM 753 N N . ALA A 1 105 ? -16.952 6.730 -15.498 1.00 40.19 105 ALA A N 1
ATOM 754 C CA . ALA A 1 105 ? -18.126 5.873 -15.531 1.00 40.19 105 ALA A CA 1
ATOM 755 C C . ALA A 1 105 ? -19.285 6.679 -14.940 1.00 40.19 105 ALA A C 1
ATOM 757 O O . ALA A 1 105 ? -19.361 6.915 -13.733 1.00 40.19 105 ALA A O 1
ATOM 758 N N . GLU A 1 106 ? -20.157 7.161 -15.821 1.00 44.38 106 GLU A N 1
ATOM 759 C CA . GLU A 1 106 ? -21.395 7.829 -15.452 1.00 44.38 106 GLU A CA 1
ATOM 760 C C . GLU A 1 106 ? -22.339 6.848 -14.741 1.00 44.38 106 GLU A C 1
ATOM 762 O O . GLU A 1 106 ? -22.848 5.907 -15.346 1.00 44.38 106 GLU A O 1
ATOM 767 N N . ALA A 1 107 ? -22.653 7.117 -13.475 1.00 40.06 107 ALA A N 1
ATOM 768 C CA . ALA A 1 107 ? -23.834 6.573 -12.812 1.00 40.06 107 ALA A CA 1
ATOM 769 C C . ALA A 1 107 ? -24.463 7.648 -11.916 1.00 40.06 107 ALA A C 1
ATOM 771 O O . ALA A 1 107 ? -24.209 7.780 -10.724 1.00 40.06 107 ALA A O 1
ATOM 772 N N . ARG A 1 108 ? -25.302 8.445 -12.566 1.00 50.03 108 ARG A N 1
ATOM 773 C CA . ARG A 1 108 ? -26.348 9.302 -12.010 1.00 50.03 108 ARG A CA 1
ATOM 774 C C . ARG A 1 108 ? -27.307 8.515 -11.104 1.00 50.03 108 ARG A C 1
ATOM 776 O O . ARG A 1 108 ? -28.075 7.719 -11.624 1.00 50.03 108 ARG A O 1
ATOM 783 N N . MET A 1 109 ? -27.312 8.799 -9.798 1.00 40.28 109 MET A N 1
ATOM 784 C CA . MET A 1 109 ? -28.483 8.736 -8.902 1.00 40.28 109 MET A CA 1
ATOM 785 C C . MET A 1 109 ? -28.218 9.598 -7.656 1.00 40.28 109 MET A C 1
ATOM 787 O O . MET A 1 109 ? -27.236 9.402 -6.947 1.00 40.28 109 MET A O 1
ATOM 791 N N . ALA A 1 110 ? -29.107 10.552 -7.388 1.00 49.41 110 ALA A N 1
ATOM 792 C CA . ALA A 1 110 ? -29.110 11.366 -6.180 1.00 49.41 110 ALA A CA 1
ATOM 793 C C . ALA A 1 110 ? -29.835 10.640 -5.034 1.00 49.41 110 ALA A C 1
ATOM 795 O O . ALA A 1 110 ? -30.992 10.255 -5.199 1.00 49.41 110 ALA A O 1
ATOM 796 N N . SER A 1 111 ? -29.210 10.516 -3.860 1.00 39.97 111 SER A N 1
ATOM 797 C CA . SER A 1 111 ? -29.910 10.596 -2.568 1.00 39.97 111 SER A CA 1
ATOM 798 C C . SER A 1 111 ? -28.962 10.556 -1.374 1.00 39.97 111 SER A C 1
ATOM 800 O O . SER A 1 111 ? -27.910 9.931 -1.382 1.00 39.97 111 SER A O 1
ATOM 802 N N . THR A 1 112 ? -29.408 11.271 -0.354 1.00 50.78 112 THR A N 1
ATOM 803 C CA . THR A 1 112 ? -28.828 11.598 0.945 1.00 50.78 112 THR A CA 1
ATOM 804 C C . THR A 1 112 ? -28.278 10.413 1.743 1.00 50.78 112 THR A C 1
ATOM 806 O O . THR A 1 112 ? -28.991 9.440 1.979 1.00 50.78 112 THR A O 1
ATOM 809 N N . GLY A 1 113 ? -27.068 10.564 2.282 1.00 37.94 113 GLY A N 1
ATOM 810 C CA . GLY A 1 113 ? -26.532 9.695 3.328 1.00 37.94 113 GLY A CA 1
ATOM 811 C C . GLY A 1 113 ? -25.062 9.993 3.594 1.00 37.94 113 GLY A C 1
ATOM 812 O O . GLY A 1 113 ? -24.246 9.919 2.683 1.00 37.94 113 GLY A O 1
ATOM 813 N N . ALA A 1 114 ? -24.730 10.351 4.834 1.00 47.31 114 ALA A N 1
ATOM 814 C CA . ALA A 1 114 ? -23.359 10.452 5.312 1.00 47.31 114 ALA A CA 1
ATOM 815 C C . ALA A 1 114 ? -22.645 9.105 5.111 1.00 47.31 114 ALA A C 1
ATOM 817 O O . ALA A 1 114 ? -22.864 8.155 5.856 1.00 47.31 114 ALA A O 1
ATOM 818 N N . GLY A 1 115 ? -21.820 9.019 4.074 1.00 40.53 115 GLY A N 1
ATOM 819 C CA . GLY A 1 115 ? -20.919 7.907 3.830 1.00 40.53 115 GLY A CA 1
ATOM 820 C C . GLY A 1 115 ? -19.587 8.499 3.421 1.00 40.53 115 GLY A C 1
ATOM 821 O O . GLY A 1 115 ? -19.465 9.004 2.308 1.00 40.53 115 GLY A O 1
ATOM 822 N N . SER A 1 116 ? -18.610 8.484 4.329 1.00 52.88 116 SER A N 1
ATOM 823 C CA . SER A 1 116 ? -17.209 8.744 3.998 1.00 52.88 116 SER A CA 1
ATOM 824 C C . SER A 1 116 ? -16.821 7.746 2.914 1.00 52.88 116 SER A C 1
ATOM 826 O O . SER A 1 116 ? -16.669 6.552 3.173 1.00 52.88 116 SER A O 1
ATOM 828 N N . SER A 1 117 ? -16.815 8.220 1.675 1.00 48.41 117 SER A N 1
ATOM 829 C CA . SER A 1 117 ? -16.728 7.392 0.485 1.00 48.41 117 SER A CA 1
ATOM 830 C C . SER A 1 117 ? -15.514 6.472 0.553 1.00 48.41 117 SER A C 1
ATOM 832 O O . SER A 1 117 ? -14.415 6.931 0.847 1.00 48.41 117 SER A O 1
ATOM 834 N N . SER A 1 118 ? -15.728 5.211 0.188 1.00 55.53 118 SER A N 1
ATOM 835 C CA . SER A 1 118 ? -14.785 4.108 -0.053 1.00 55.53 118 SER A CA 1
ATOM 836 C C . SER A 1 118 ? -13.678 4.391 -1.088 1.00 55.53 118 SER A C 1
ATOM 838 O O . SER A 1 118 ? -13.103 3.476 -1.675 1.00 55.53 118 SER A O 1
ATOM 840 N N . ARG A 1 119 ? -13.393 5.663 -1.361 1.00 76.25 119 ARG A N 1
ATOM 841 C CA . ARG A 1 119 ? -12.336 6.120 -2.247 1.00 76.25 119 ARG A CA 1
ATOM 842 C C . ARG A 1 119 ? -11.053 6.225 -1.430 1.00 76.25 119 ARG A C 1
ATOM 844 O O . ARG A 1 119 ? -11.010 6.939 -0.433 1.00 76.25 119 ARG A O 1
ATOM 851 N N . VAL A 1 120 ? -10.019 5.519 -1.881 1.00 82.12 120 VAL A N 1
ATOM 852 C CA . VAL A 1 120 ? -8.681 5.558 -1.280 1.00 82.12 120 VAL A CA 1
ATOM 853 C C . VAL A 1 120 ? -8.218 7.022 -1.163 1.00 82.12 120 VAL A C 1
ATOM 855 O O . VAL A 1 120 ? -8.233 7.729 -2.177 1.00 82.12 120 VAL A O 1
ATOM 858 N N . PRO A 1 121 ? -7.826 7.495 0.036 1.00 85.69 121 PRO A N 1
ATOM 859 C CA . PRO A 1 121 ? -7.364 8.860 0.246 1.00 85.69 121 PRO A CA 1
ATOM 860 C C . PRO A 1 121 ? -6.158 9.206 -0.625 1.00 85.69 121 PRO A C 1
ATOM 862 O O . PRO A 1 121 ? -5.296 8.365 -0.912 1.00 85.69 121 PRO A O 1
ATOM 865 N N . LYS A 1 122 ? -6.067 10.478 -1.023 1.00 86.19 122 LYS A N 1
ATOM 866 C CA . LYS A 1 122 ? -4.888 10.996 -1.726 1.00 86.19 122 LYS A CA 1
ATOM 867 C C . LYS A 1 122 ? -3.648 10.779 -0.856 1.00 86.19 122 LYS A C 1
ATOM 869 O O . LYS A 1 122 ? -3.693 10.939 0.356 1.00 86.19 122 LYS A O 1
ATOM 874 N N . GLY A 1 123 ? -2.540 10.374 -1.471 1.00 86.19 123 GLY A N 1
ATOM 875 C CA . GLY A 1 123 ? -1.291 10.131 -0.744 1.00 86.19 123 GLY A CA 1
ATOM 876 C C . GLY A 1 123 ? -1.239 8.830 0.071 1.00 86.19 123 GLY A C 1
ATOM 877 O O . GLY A 1 123 ? -0.166 8.510 0.568 1.00 86.19 123 GLY A O 1
ATOM 878 N N . TYR A 1 124 ? -2.307 8.019 0.127 1.00 91.38 124 TYR A N 1
ATOM 879 C CA . TYR A 1 124 ? -2.377 6.798 0.951 1.00 91.38 124 TYR A CA 1
ATOM 880 C C . TYR A 1 124 ? -1.167 5.862 0.817 1.00 91.38 124 TYR A C 1
ATOM 882 O O . TYR A 1 124 ? -0.574 5.464 1.817 1.00 91.38 124 TYR A O 1
ATOM 890 N N . ARG A 1 125 ? -0.743 5.546 -0.416 1.00 90.88 125 ARG A N 1
ATOM 891 C CA . ARG A 1 125 ? 0.436 4.686 -0.638 1.00 90.88 125 ARG A CA 1
ATOM 892 C C . ARG A 1 125 ? 1.731 5.323 -0.136 1.00 90.88 125 ARG A C 1
ATOM 894 O O . ARG A 1 125 ? 2.589 4.602 0.358 1.00 90.88 125 ARG A O 1
ATOM 901 N N . LYS A 1 126 ? 1.881 6.647 -0.264 1.00 92.12 126 LYS A N 1
ATOM 902 C CA . LYS A 1 126 ? 3.062 7.371 0.234 1.00 92.12 126 LYS A CA 1
ATOM 903 C C . LYS A 1 126 ? 3.081 7.350 1.765 1.00 92.12 126 LYS A C 1
ATOM 905 O O . LYS A 1 126 ? 4.096 6.977 2.342 1.00 92.12 126 LYS A O 1
ATOM 910 N N . THR A 1 127 ? 1.944 7.640 2.399 1.00 91.12 127 THR A N 1
ATOM 911 C CA . THR A 1 127 ? 1.780 7.597 3.859 1.00 91.12 127 THR A CA 1
ATOM 912 C C . THR A 1 127 ? 2.063 6.204 4.421 1.00 91.12 127 THR A C 1
ATOM 914 O O . THR A 1 127 ? 2.839 6.073 5.362 1.00 91.12 127 THR A O 1
ATOM 917 N N . LEU A 1 128 ? 1.508 5.147 3.816 1.00 90.88 128 LEU A N 1
ATOM 918 C CA . LEU A 1 128 ? 1.789 3.770 4.232 1.00 90.88 128 LEU A CA 1
ATOM 919 C C . LEU A 1 128 ? 3.261 3.407 4.074 1.00 90.88 128 LEU A C 1
ATOM 921 O O . LEU A 1 128 ? 3.863 2.927 5.024 1.00 90.88 128 LEU A O 1
ATOM 925 N N . ARG A 1 129 ? 3.854 3.681 2.907 1.00 90.50 129 ARG A N 1
ATOM 926 C CA . ARG A 1 129 ? 5.268 3.378 2.653 1.00 90.50 129 ARG A CA 1
ATOM 927 C C . ARG A 1 129 ? 6.183 4.053 3.677 1.00 90.50 129 ARG A C 1
ATOM 929 O O . ARG A 1 129 ? 7.172 3.460 4.096 1.00 90.50 129 ARG A O 1
ATOM 936 N N . PHE A 1 130 ? 5.853 5.278 4.079 1.00 90.38 130 PHE A N 1
ATOM 937 C CA . PHE A 1 130 ? 6.587 5.992 5.117 1.00 90.38 130 PHE A CA 1
ATOM 938 C C . PHE A 1 130 ? 6.433 5.330 6.491 1.00 90.38 130 PHE A C 1
ATOM 940 O O . PHE A 1 130 ? 7.430 5.078 7.164 1.00 90.38 130 PHE A O 1
ATOM 947 N N . LEU A 1 131 ? 5.198 5.013 6.892 1.00 89.19 131 LEU A N 1
ATOM 948 C CA . LEU A 1 131 ? 4.910 4.394 8.189 1.00 89.19 131 LEU A CA 1
ATOM 949 C C . LEU A 1 131 ? 5.451 2.957 8.293 1.00 89.19 131 LEU A C 1
ATOM 951 O O . LEU A 1 131 ? 5.882 2.544 9.363 1.00 89.19 131 LEU A O 1
ATOM 955 N N . GLU A 1 132 ? 5.487 2.200 7.196 1.00 85.44 132 GLU A N 1
ATOM 956 C CA . GLU A 1 132 ? 6.027 0.833 7.146 1.00 85.44 132 GLU A CA 1
ATOM 957 C C . GLU A 1 132 ? 7.543 0.780 7.399 1.00 85.44 132 GLU A C 1
ATOM 959 O O . GLU A 1 132 ? 8.035 -0.201 7.965 1.00 85.44 132 GLU A O 1
ATOM 964 N N . ASN A 1 133 ? 8.268 1.841 7.028 1.00 84.12 133 ASN A N 1
ATOM 965 C CA . ASN A 1 133 ? 9.721 1.950 7.170 1.00 84.12 133 ASN A CA 1
ATOM 966 C C . ASN A 1 133 ? 10.162 2.725 8.428 1.00 84.12 133 ASN A C 1
ATOM 968 O O . ASN A 1 133 ? 11.320 3.131 8.525 1.00 84.12 133 ASN A O 1
ATOM 972 N N . ARG A 1 134 ? 9.248 2.976 9.375 1.00 84.50 134 ARG A N 1
ATOM 973 C CA . ARG A 1 134 ? 9.529 3.719 10.609 1.00 84.50 134 ARG A CA 1
ATOM 974 C C . ARG A 1 134 ? 9.403 2.830 11.844 1.00 84.50 134 ARG A C 1
ATOM 976 O O . ARG A 1 134 ? 8.574 1.919 11.884 1.00 84.50 134 ARG A O 1
ATOM 983 N N . ASP A 1 135 ? 10.220 3.116 12.854 1.00 81.31 135 ASP A N 1
ATOM 984 C CA . ASP A 1 135 ? 10.095 2.501 14.173 1.00 81.31 135 ASP A CA 1
ATOM 985 C C . ASP A 1 135 ? 8.793 2.959 14.847 1.00 81.31 135 ASP A C 1
ATOM 987 O O . ASP A 1 135 ? 8.461 4.145 14.851 1.00 81.31 135 ASP A O 1
ATOM 991 N N . MET A 1 136 ? 8.037 2.001 15.387 1.00 81.12 136 MET A N 1
ATOM 992 C CA . MET A 1 136 ? 6.765 2.224 16.085 1.00 81.12 136 MET A CA 1
ATOM 993 C C . MET A 1 136 ? 6.948 1.988 17.591 1.00 81.12 136 MET A C 1
ATOM 995 O O . MET A 1 136 ? 7.730 1.106 17.960 1.00 81.12 136 MET A O 1
ATOM 999 N N . PRO A 1 137 ? 6.203 2.685 18.471 1.00 86.56 137 PRO A N 1
ATOM 1000 C CA . PRO A 1 137 ? 5.076 3.588 18.195 1.00 86.56 137 PRO A CA 1
ATOM 1001 C C . PRO A 1 137 ? 5.487 4.997 17.752 1.00 86.56 137 PRO A C 1
ATOM 1003 O O . PRO A 1 137 ? 6.538 5.501 18.139 1.00 86.56 137 PRO A O 1
ATOM 1006 N N . VAL A 1 138 ? 4.630 5.642 16.956 1.00 89.88 138 VAL A N 1
ATOM 1007 C CA . VAL A 1 138 ? 4.766 7.062 16.597 1.00 89.88 138 VAL A CA 1
ATOM 1008 C C . VAL A 1 138 ? 3.465 7.792 16.914 1.00 89.88 138 VAL A C 1
ATOM 1010 O O . VAL A 1 138 ? 2.387 7.231 16.707 1.00 89.88 138 VAL A O 1
ATOM 1013 N N . GLN A 1 139 ? 3.540 9.031 17.401 1.00 91.56 139 GLN A N 1
ATOM 1014 C CA . GLN A 1 139 ? 2.330 9.821 17.631 1.00 91.56 139 GLN A CA 1
ATOM 1015 C C . GLN A 1 139 ? 1.683 10.189 16.297 1.00 91.56 139 GLN A C 1
ATOM 1017 O O . GLN A 1 139 ? 2.366 10.476 15.310 1.00 91.56 139 GLN A O 1
ATOM 1022 N N . ARG A 1 140 ? 0.349 10.205 16.272 1.00 90.69 140 ARG A N 1
ATOM 1023 C CA . ARG A 1 140 ? -0.438 10.564 15.090 1.00 90.69 140 ARG A CA 1
ATOM 1024 C C . ARG A 1 140 ? -0.065 11.956 14.578 1.00 90.69 140 ARG A C 1
ATOM 1026 O O . ARG A 1 140 ? 0.127 12.108 13.377 1.00 90.69 140 ARG A O 1
ATOM 1033 N N . ALA A 1 141 ? 0.085 12.932 15.474 1.00 91.62 141 ALA A N 1
ATOM 1034 C CA . ALA A 1 141 ? 0.473 14.297 15.118 1.00 91.62 141 ALA A CA 1
ATOM 1035 C C . ALA A 1 141 ? 1.862 14.344 14.455 1.00 91.62 141 ALA A C 1
ATOM 1037 O O . ALA A 1 141 ? 1.998 14.870 13.351 1.00 91.62 141 ALA A O 1
ATOM 1038 N N . ASP A 1 142 ? 2.855 13.692 15.066 1.00 92.19 142 ASP A N 1
ATOM 1039 C CA . ASP A 1 142 ? 4.219 13.628 14.530 1.00 92.19 142 ASP A CA 1
ATOM 1040 C C . ASP A 1 142 ? 4.251 12.938 13.155 1.00 92.19 142 ASP A C 1
ATOM 1042 O O . ASP A 1 142 ? 4.960 13.362 12.243 1.00 92.19 142 ASP A O 1
ATOM 1046 N N . ALA A 1 143 ? 3.471 11.867 12.971 1.00 90.06 143 ALA A N 1
ATOM 1047 C CA . ALA A 1 143 ? 3.354 11.188 11.682 1.00 90.06 143 ALA A CA 1
ATOM 1048 C C . ALA A 1 143 ? 2.782 12.101 10.591 1.00 90.06 143 ALA A C 1
ATOM 1050 O O . ALA A 1 143 ? 3.278 12.083 9.464 1.00 90.06 143 ALA A O 1
ATOM 1051 N N . VAL A 1 144 ? 1.760 12.895 10.917 1.00 93.88 144 VAL A N 1
ATOM 1052 C CA . VAL A 1 144 ? 1.147 13.844 9.980 1.00 93.88 144 VAL A CA 1
ATOM 1053 C C . VAL A 1 144 ? 2.143 14.931 9.586 1.00 93.88 144 VAL A C 1
ATOM 1055 O O . VAL A 1 144 ? 2.318 15.182 8.393 1.00 93.88 144 VAL A O 1
ATOM 1058 N N . GLU A 1 145 ? 2.851 15.519 10.550 1.00 94.56 145 GLU A N 1
ATOM 1059 C CA . GLU A 1 145 ? 3.877 16.539 10.297 1.00 94.56 145 GLU A CA 1
ATOM 1060 C C . GLU A 1 145 ? 5.014 15.995 9.420 1.00 94.56 145 GLU A C 1
ATOM 1062 O O . GLU A 1 145 ? 5.361 16.578 8.392 1.00 94.56 145 GLU A O 1
ATOM 1067 N N . MET A 1 146 ? 5.559 14.827 9.763 1.00 91.50 146 MET A N 1
ATOM 1068 C CA . MET A 1 146 ? 6.679 14.256 9.018 1.00 91.50 146 MET A CA 1
ATOM 1069 C C . MET A 1 146 ? 6.300 13.859 7.590 1.00 91.50 146 MET A C 1
ATOM 1071 O O . MET A 1 146 ? 7.074 14.091 6.663 1.00 91.50 146 MET A O 1
ATOM 1075 N N . VAL A 1 147 ? 5.124 13.258 7.390 1.00 93.25 147 VAL A N 1
ATOM 1076 C CA . VAL A 1 147 ? 4.676 12.823 6.058 1.00 93.25 147 VAL A CA 1
ATOM 1077 C C . VAL A 1 147 ? 4.289 14.021 5.193 1.00 93.25 147 VAL A C 1
ATOM 1079 O O . VAL A 1 147 ? 4.636 14.043 4.010 1.00 93.25 147 VAL A O 1
ATOM 1082 N N . SER A 1 148 ? 3.600 15.013 5.764 1.00 93.56 148 SER A N 1
ATOM 1083 C CA . SER A 1 148 ? 3.250 16.244 5.045 1.00 93.56 148 SER A CA 1
ATOM 1084 C C . SER A 1 148 ? 4.504 16.996 4.601 1.00 93.56 148 SER A C 1
ATOM 1086 O O . SER A 1 148 ? 4.625 17.302 3.417 1.00 93.56 148 SER A O 1
ATOM 1088 N N . GLY A 1 149 ? 5.484 17.180 5.494 1.00 93.12 149 GLY A N 1
ATOM 1089 C CA . GLY A 1 149 ? 6.759 17.824 5.174 1.00 93.12 149 GLY A CA 1
ATOM 1090 C C . GLY A 1 149 ? 7.617 17.039 4.176 1.00 93.12 149 GLY A C 1
ATOM 1091 O O . GLY A 1 149 ? 8.185 17.626 3.260 1.00 93.12 149 GLY A O 1
ATOM 1092 N N . ALA A 1 150 ? 7.689 15.710 4.302 1.00 92.94 150 ALA A N 1
ATOM 1093 C CA . ALA A 1 150 ? 8.527 14.882 3.430 1.00 92.94 150 ALA A CA 1
ATOM 1094 C C . ALA A 1 150 ? 7.971 14.726 2.005 1.00 92.94 150 ALA A C 1
ATOM 1096 O O . ALA A 1 150 ? 8.742 14.582 1.058 1.00 92.94 150 ALA A O 1
ATOM 1097 N N . TYR A 1 151 ? 6.644 14.710 1.847 1.00 90.62 151 TYR A N 1
ATOM 1098 C CA . TYR A 1 151 ? 5.994 14.407 0.566 1.00 90.62 151 TYR A CA 1
ATOM 1099 C C . TYR A 1 151 ? 5.142 15.546 0.003 1.00 90.62 151 TYR A C 1
ATOM 1101 O O . TYR A 1 151 ? 4.492 15.335 -1.025 1.00 90.62 151 TYR A O 1
ATOM 1109 N N . GLY A 1 152 ? 5.122 16.711 0.655 1.00 92.12 152 GLY A N 1
ATOM 1110 C CA . GLY A 1 152 ? 4.284 17.845 0.260 1.00 92.12 152 GLY A CA 1
ATOM 1111 C C . GLY A 1 152 ? 2.793 17.501 0.274 1.00 92.12 152 GLY A C 1
ATOM 1112 O O . GLY A 1 152 ? 2.058 17.903 -0.622 1.00 92.12 152 GLY A O 1
ATOM 1113 N N . LEU A 1 153 ? 2.359 16.672 1.227 1.00 91.88 153 LEU A N 1
ATOM 1114 C CA . LEU A 1 153 ? 0.964 16.238 1.333 1.00 91.88 153 LEU A CA 1
ATOM 1115 C C . LEU A 1 153 ? 0.187 17.149 2.281 1.00 91.88 153 LEU A C 1
ATOM 1117 O O . LEU A 1 153 ? 0.711 17.562 3.312 1.00 91.88 153 LEU A O 1
ATOM 1121 N N . GLU A 1 154 ? -1.082 17.406 1.968 1.00 92.94 154 GLU A N 1
ATOM 1122 C CA . GLU A 1 154 ? -1.968 18.119 2.889 1.00 92.94 154 GLU A CA 1
ATOM 1123 C C . GLU A 1 154 ? -2.171 17.303 4.177 1.00 92.94 154 GLU A C 1
ATOM 1125 O O . GLU A 1 154 ? -2.410 16.091 4.096 1.00 92.94 154 GLU A O 1
ATOM 1130 N N . PRO A 1 155 ? -2.119 17.935 5.362 1.00 91.25 155 PRO A N 1
ATOM 1131 C CA . PRO A 1 155 ? -2.223 17.231 6.639 1.00 91.25 155 PRO A CA 1
ATOM 1132 C C . PRO A 1 155 ? -3.544 16.462 6.765 1.00 91.25 155 PRO A C 1
ATOM 1134 O O . PRO A 1 155 ? -3.541 15.301 7.167 1.00 91.25 155 PRO A O 1
ATOM 1137 N N . GLU A 1 156 ? -4.653 17.039 6.294 1.00 91.75 156 GLU A N 1
ATOM 1138 C CA . GLU A 1 156 ? -5.963 16.377 6.260 1.00 91.75 156 GLU A CA 1
ATOM 1139 C C . GLU A 1 156 ? -5.962 15.109 5.386 1.00 91.75 156 GLU A C 1
ATOM 1141 O O . GLU A 1 156 ? -6.590 14.104 5.724 1.00 91.75 156 GLU A O 1
ATOM 1146 N N . ALA A 1 157 ? -5.220 15.113 4.272 1.00 89.94 157 ALA A N 1
ATOM 1147 C CA . ALA A 1 157 ? -5.092 13.944 3.404 1.00 89.94 157 ALA A CA 1
ATOM 1148 C C . ALA A 1 157 ? -4.266 12.831 4.069 1.00 89.94 157 ALA A C 1
ATOM 1150 O O . ALA A 1 157 ? -4.575 11.646 3.907 1.00 89.94 157 ALA A O 1
ATOM 1151 N N . VAL A 1 158 ? -3.241 13.199 4.844 1.00 92.31 158 VAL A N 1
ATOM 1152 C CA . VAL A 1 158 ? -2.441 12.251 5.630 1.00 92.31 158 VAL A CA 1
ATOM 1153 C C . VAL A 1 158 ? -3.269 11.650 6.765 1.00 92.31 158 VAL A C 1
ATOM 1155 O O . VAL A 1 158 ? -3.241 10.433 6.952 1.00 92.31 158 VAL A O 1
ATOM 1158 N N . GLU A 1 159 ? -4.052 12.461 7.473 1.00 92.75 159 GLU A N 1
ATOM 1159 C CA . GLU A 1 159 ? -4.972 11.989 8.512 1.00 92.75 159 GLU A CA 1
ATOM 1160 C C . GLU A 1 159 ? -6.011 11.019 7.949 1.00 92.75 159 GLU A C 1
ATOM 1162 O O . GLU A 1 159 ? -6.159 9.909 8.463 1.00 92.75 159 GLU A O 1
ATOM 1167 N N . ALA A 1 160 ? -6.644 11.373 6.827 1.00 92.94 160 ALA A N 1
ATOM 1168 C CA . ALA A 1 160 ? -7.580 10.490 6.139 1.00 92.94 160 ALA A CA 1
ATOM 1169 C C . ALA A 1 160 ? -6.916 9.170 5.709 1.00 92.94 160 ALA A C 1
A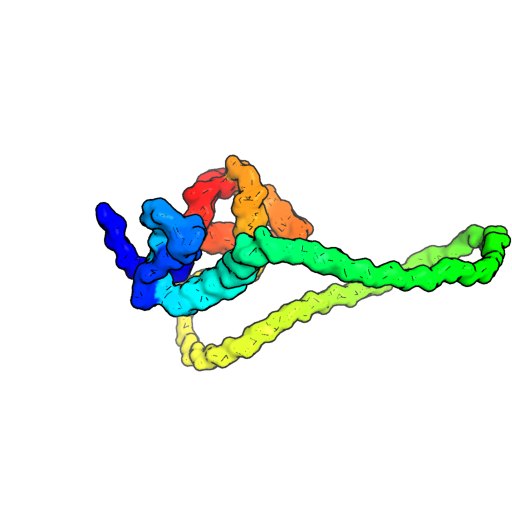TOM 1171 O O . ALA A 1 160 ? -7.530 8.105 5.794 1.00 92.94 160 ALA A O 1
ATOM 1172 N N . ALA A 1 161 ? -5.653 9.211 5.270 1.00 91.94 161 ALA A N 1
ATOM 1173 C CA . ALA A 1 161 ? -4.887 8.017 4.924 1.00 91.94 161 ALA A CA 1
ATOM 1174 C C . ALA A 1 161 ? -4.592 7.122 6.141 1.00 91.94 161 ALA A C 1
ATOM 1176 O O . ALA A 1 161 ? -4.682 5.898 6.022 1.00 91.94 161 ALA A O 1
ATOM 1177 N N . ILE A 1 162 ? -4.267 7.707 7.298 1.00 91.25 162 ILE A N 1
ATOM 1178 C CA . ILE A 1 162 ? -4.045 6.975 8.555 1.00 91.25 162 ILE A CA 1
ATOM 1179 C C . ILE A 1 162 ? -5.351 6.327 9.030 1.00 91.25 162 ILE A C 1
ATOM 1181 O O . ILE A 1 162 ? -5.363 5.132 9.330 1.00 91.25 162 ILE A O 1
ATOM 1185 N N . ASP A 1 163 ? -6.460 7.069 9.025 1.00 91.38 163 ASP A N 1
ATOM 1186 C CA . ASP A 1 163 ? -7.772 6.552 9.428 1.00 91.38 163 ASP A CA 1
ATOM 1187 C C . ASP A 1 163 ? -8.244 5.426 8.494 1.00 91.38 163 ASP A C 1
ATOM 1189 O O . ASP A 1 163 ? -8.742 4.391 8.946 1.00 91.38 163 ASP A O 1
ATOM 1193 N N . HIS A 1 164 ? -8.000 5.566 7.188 1.00 91.38 164 HIS A N 1
ATOM 1194 C CA . HIS A 1 164 ? -8.242 4.503 6.214 1.00 91.38 164 HIS A CA 1
ATOM 1195 C C . HIS A 1 164 ? -7.324 3.289 6.443 1.00 91.38 164 HIS A C 1
ATOM 1197 O O . HIS A 1 164 ? -7.731 2.143 6.278 1.00 91.38 164 HIS A O 1
ATOM 1203 N N . ALA A 1 165 ? -6.062 3.477 6.823 1.00 89.88 165 ALA A N 1
ATOM 1204 C CA . ALA A 1 165 ? -5.179 2.353 7.136 1.00 89.88 165 ALA A CA 1
ATOM 1205 C C . ALA A 1 165 ? -5.630 1.600 8.401 1.00 89.88 165 ALA A C 1
ATOM 1207 O O . ALA A 1 165 ? -5.568 0.367 8.433 1.00 89.88 165 ALA A O 1
ATOM 1208 N N . ALA A 1 166 ? -6.128 2.317 9.409 1.00 89.94 166 ALA A N 1
ATOM 1209 C CA . ALA A 1 166 ? -6.675 1.727 10.624 1.00 89.94 166 ALA A CA 1
ATOM 1210 C C . ALA A 1 166 ? -7.972 0.945 10.354 1.00 89.94 166 ALA A C 1
ATOM 1212 O O . ALA A 1 166 ? -8.110 -0.192 10.807 1.00 89.94 166 ALA A O 1
ATOM 1213 N N . SER A 1 167 ? -8.892 1.499 9.555 1.00 87.88 167 SER A N 1
ATOM 1214 C CA . SER A 1 167 ? -10.155 0.826 9.213 1.00 87.88 167 SER A CA 1
ATOM 1215 C C . SER A 1 167 ? -9.949 -0.461 8.405 1.00 87.88 167 SER A C 1
ATOM 1217 O O . SER A 1 167 ? -10.690 -1.427 8.578 1.00 87.88 167 SER A O 1
ATOM 1219 N N . HIS A 1 168 ? -8.899 -0.513 7.581 1.00 86.00 168 HIS A N 1
ATOM 1220 C CA . HIS A 1 168 ? -8.499 -1.698 6.819 1.00 86.00 168 HIS A CA 1
ATOM 1221 C C . HIS A 1 168 ? -7.575 -2.661 7.593 1.00 86.00 168 HIS A C 1
ATOM 1223 O O . HIS A 1 168 ? -7.067 -3.621 7.010 1.00 86.00 168 HIS A O 1
ATOM 1229 N N . GLY A 1 169 ? -7.334 -2.421 8.889 1.00 85.31 169 GLY A N 1
ATOM 1230 C CA . GLY A 1 169 ? -6.535 -3.299 9.750 1.00 85.31 169 GLY A CA 1
ATOM 1231 C C . GLY A 1 169 ? -5.042 -3.335 9.409 1.00 85.31 169 GLY A C 1
ATOM 1232 O O . GLY A 1 169 ? -4.363 -4.300 9.750 1.00 85.31 169 GLY A O 1
ATOM 1233 N N . ARG A 1 170 ? -4.526 -2.313 8.716 1.00 85.88 170 ARG A N 1
ATOM 1234 C CA . ARG A 1 170 ? -3.096 -2.171 8.389 1.00 85.88 170 ARG A CA 1
ATOM 1235 C C . ARG A 1 170 ? -2.308 -1.483 9.505 1.00 85.88 170 ARG A C 1
ATOM 1237 O O . ARG A 1 170 ? -1.106 -1.704 9.615 1.00 85.88 170 ARG A O 1
ATOM 1244 N N . LEU A 1 171 ? -2.982 -0.686 10.335 1.00 86.75 171 LEU A N 1
ATOM 1245 C CA . LEU A 1 171 ? -2.425 0.004 11.502 1.00 86.75 171 LEU A CA 1
ATOM 1246 C C . LEU A 1 171 ? -3.367 -0.144 12.703 1.00 86.75 171 LEU A C 1
ATOM 1248 O O . LEU A 1 171 ? -4.570 -0.346 12.535 1.00 86.75 171 LEU A O 1
ATOM 1252 N N . LYS A 1 172 ? -2.826 -0.012 13.916 1.00 88.19 172 LYS A N 1
ATOM 1253 C CA . LYS A 1 172 ? -3.595 0.050 15.167 1.00 88.19 172 LYS A CA 1
ATOM 1254 C C . LYS A 1 172 ? -3.424 1.429 15.796 1.00 88.19 172 LYS A C 1
ATOM 1256 O O . LYS A 1 172 ? -2.296 1.833 16.050 1.00 88.19 172 LYS A O 1
ATOM 1261 N N . LEU A 1 173 ? -4.531 2.122 16.054 1.00 84.81 173 LEU A N 1
ATOM 1262 C CA . LEU A 1 173 ? -4.541 3.405 16.760 1.00 84.81 173 LEU A CA 1
ATOM 1263 C C . LEU A 1 173 ? -4.862 3.163 18.239 1.00 84.81 173 LEU A C 1
ATOM 1265 O O . LEU A 1 173 ? -5.937 2.653 18.560 1.00 84.81 173 LEU A O 1
ATOM 1269 N N . LEU A 1 174 ? -3.934 3.501 19.131 1.00 85.19 174 LEU A N 1
ATOM 1270 C CA . LEU A 1 174 ? -4.094 3.400 20.584 1.00 85.19 174 LEU A CA 1
ATOM 1271 C C . LEU A 1 174 ? -3.759 4.757 21.198 1.00 85.19 174 LEU A C 1
ATOM 1273 O O . LEU A 1 174 ? -2.616 5.170 21.128 1.00 85.19 174 LEU A O 1
ATOM 1277 N N . GLN A 1 175 ? -4.736 5.443 21.801 1.00 78.06 175 GLN A N 1
ATOM 1278 C CA . GLN A 1 175 ? -4.505 6.712 22.520 1.00 78.06 175 GLN A CA 1
ATOM 1279 C C . GLN A 1 175 ? -3.638 7.726 21.732 1.00 78.06 175 GLN A C 1
ATOM 1281 O O . GLN A 1 175 ? -2.681 8.264 22.272 1.00 78.06 175 GLN A O 1
ATOM 1286 N N . ASP A 1 176 ? -3.959 7.942 20.451 1.00 82.88 176 ASP A N 1
ATOM 1287 C CA . ASP A 1 176 ? -3.215 8.795 19.501 1.00 82.88 176 ASP A CA 1
ATOM 1288 C C . ASP A 1 176 ? -1.822 8.300 19.067 1.00 82.88 176 ASP A C 1
ATOM 1290 O O . ASP A 1 176 ? -1.135 8.979 18.302 1.00 82.88 176 ASP A O 1
ATOM 1294 N N . GLU A 1 177 ? -1.428 7.082 19.436 1.00 88.75 177 GLU A N 1
ATOM 1295 C CA . GLU A 1 177 ? -0.245 6.400 18.911 1.00 88.75 177 GLU A CA 1
ATOM 1296 C C . GLU A 1 177 ? -0.605 5.429 17.781 1.00 88.75 177 GLU A C 1
ATOM 1298 O O . GLU A 1 177 ? -1.593 4.688 17.828 1.00 88.75 177 GLU A O 1
ATOM 1303 N N . ILE A 1 178 ? 0.234 5.424 16.748 1.00 87.62 178 ILE A N 1
ATOM 1304 C CA . ILE A 1 178 ? 0.158 4.502 15.621 1.00 87.62 178 ILE A CA 1
ATOM 1305 C C . ILE A 1 178 ? 1.090 3.322 15.897 1.00 87.62 178 ILE A C 1
ATOM 1307 O O . ILE A 1 178 ? 2.310 3.471 16.002 1.00 87.62 178 ILE A O 1
ATOM 1311 N N . HIS A 1 179 ? 0.505 2.129 15.948 1.00 87.00 179 HIS A N 1
ATOM 1312 C CA . HIS A 1 179 ? 1.205 0.858 16.082 1.00 87.00 179 HIS A CA 1
ATOM 1313 C C . HIS A 1 179 ? 1.054 -0.000 14.830 1.00 87.00 179 HIS A C 1
ATOM 1315 O O . HIS A 1 179 ? 0.108 0.138 14.043 1.00 87.00 179 HIS A O 1
ATOM 1321 N N . ARG A 1 180 ? 1.967 -0.965 14.697 1.00 84.19 180 ARG A N 1
ATOM 1322 C CA . ARG A 1 180 ? 1.892 -1.993 13.661 1.00 84.19 180 ARG A CA 1
ATOM 1323 C C . ARG A 1 180 ? 0.692 -2.894 13.943 1.00 84.19 180 ARG A C 1
ATOM 1325 O O . ARG A 1 180 ? 0.439 -3.236 15.103 1.00 84.19 180 ARG A O 1
ATOM 1332 N N . ALA A 1 181 ? -0.044 -3.250 12.892 1.00 78.00 181 ALA A N 1
ATOM 1333 C CA . ALA A 1 181 ? -1.113 -4.242 12.979 1.00 78.00 181 ALA A CA 1
ATOM 1334 C C . ALA A 1 181 ? -0.586 -5.620 13.398 1.00 78.00 181 ALA A C 1
ATOM 1336 O O . ALA A 1 181 ? 0.526 -5.998 12.972 1.00 78.00 181 ALA A O 1
#